Protein AF-A7S9D4-F1 (afdb_monomer_lite)

Sequence (110 aa):
MSRVYHECDDNVVQDQLECDMSRVYHECDDHVVHDQLKCDMSRVYHECDDHVVEDQLKCDTSRVYHECDDHVVHDQLKCNMSRVYHEWDDHVVHDQLKFCVTCRKCVGHW

Radius of gyration: 12.88 Å; chains: 1; bounding box: 31×28×35 Å

Structure (mmCIF, N/CA/C/O backbone):
data_AF-A7S9D4-F1
#
_entry.id   AF-A7S9D4-F1
#
loop_
_atom_site.group_PDB
_atom_site.id
_atom_site.type_symbol
_atom_site.label_atom_id
_atom_site.label_alt_id
_atom_site.label_comp_id
_atom_site.label_asym_id
_atom_site.label_entity_id
_atom_site.label_seq_id
_atom_site.pdbx_PDB_ins_code
_atom_site.Cartn_x
_atom_site.Cartn_y
_atom_site.Cartn_z
_atom_site.occupancy
_atom_site.B_iso_or_equiv
_atom_site.auth_seq_id
_atom_site.auth_comp_id
_atom_site.auth_asym_id
_atom_site.auth_atom_id
_atom_site.pdbx_PDB_model_num
ATOM 1 N N . MET A 1 1 ? -7.535 -12.375 5.859 1.00 77.56 1 MET A N 1
ATOM 2 C CA . MET A 1 1 ? -6.331 -11.839 5.191 1.00 77.56 1 MET A CA 1
ATOM 3 C C . MET A 1 1 ? -6.490 -12.072 3.705 1.00 77.56 1 MET A C 1
ATOM 5 O O . MET A 1 1 ? -6.446 -13.226 3.294 1.00 77.56 1 MET A O 1
ATOM 9 N N . SER A 1 2 ? -6.676 -11.005 2.940 1.00 85.44 2 SER A N 1
ATOM 10 C CA . SER A 1 2 ? -6.791 -11.048 1.481 1.00 85.44 2 SER A CA 1
ATOM 11 C C . SER A 1 2 ? -5.483 -10.592 0.838 1.00 85.44 2 SER A C 1
ATOM 13 O O . SER A 1 2 ? -4.767 -9.764 1.410 1.00 85.44 2 SER A O 1
ATOM 15 N N . ARG A 1 3 ? -5.142 -11.176 -0.312 1.00 87.06 3 ARG A N 1
ATOM 16 C CA . ARG A 1 3 ? -3.966 -10.811 -1.105 1.00 87.06 3 ARG A CA 1
ATOM 17 C C . ARG A 1 3 ? -4.373 -10.671 -2.561 1.00 87.06 3 ARG A C 1
ATOM 19 O O . ARG A 1 3 ? -5.052 -11.566 -3.058 1.00 87.06 3 ARG A O 1
ATOM 26 N N . VAL A 1 4 ? -3.937 -9.592 -3.188 1.00 85.00 4 VAL A N 1
ATOM 27 C CA . VAL A 1 4 ? -4.145 -9.313 -4.607 1.00 85.00 4 VAL A CA 1
ATOM 28 C C . VAL A 1 4 ? -2.789 -9.000 -5.234 1.00 85.00 4 VAL A C 1
ATOM 30 O O . VAL A 1 4 ? -1.938 -8.404 -4.571 1.00 85.00 4 VAL A O 1
ATOM 33 N N . TYR A 1 5 ? -2.585 -9.492 -6.453 1.00 86.50 5 TYR A N 1
ATOM 34 C CA . TYR A 1 5 ? -1.408 -9.237 -7.275 1.00 86.50 5 TYR A CA 1
ATOM 35 C C . TYR A 1 5 ? -1.881 -8.997 -8.706 1.00 86.50 5 TYR A C 1
ATOM 37 O O . TYR A 1 5 ? -2.604 -9.841 -9.248 1.00 86.50 5 TYR A O 1
ATOM 45 N N . HIS A 1 6 ? -1.472 -7.875 -9.281 1.00 81.31 6 HIS A N 1
ATOM 46 C CA . HIS A 1 6 ? -1.699 -7.526 -10.675 1.00 81.31 6 HIS A CA 1
ATOM 47 C C . HIS A 1 6 ? -0.357 -7.256 -11.353 1.00 81.31 6 HIS A C 1
ATOM 49 O O . HIS A 1 6 ? 0.464 -6.520 -10.817 1.00 81.31 6 HIS A O 1
ATOM 55 N N . GLU A 1 7 ? -0.179 -7.866 -12.523 1.00 82.19 7 GLU A N 1
ATOM 56 C CA . GLU A 1 7 ? 0.920 -7.611 -13.458 1.00 82.19 7 GLU A CA 1
ATOM 57 C C . GLU A 1 7 ? 0.282 -7.185 -14.782 1.00 82.19 7 GLU A C 1
ATOM 59 O O . GLU A 1 7 ? -0.613 -7.894 -15.276 1.00 82.19 7 GLU A O 1
ATOM 64 N N . CYS A 1 8 ? 0.637 -6.009 -15.306 1.00 70.50 8 CYS A N 1
ATOM 65 C CA . CYS A 1 8 ? -0.047 -5.458 -16.473 1.00 70.50 8 CYS A CA 1
ATOM 66 C C . CYS A 1 8 ? 0.791 -4.516 -17.357 1.00 70.50 8 CYS A C 1
ATOM 68 O O . CYS A 1 8 ? 1.371 -3.568 -16.865 1.00 70.50 8 CYS A O 1
ATOM 70 N N . ASP A 1 9 ? 0.781 -4.734 -18.680 1.00 65.62 9 ASP A N 1
ATOM 71 C CA . ASP A 1 9 ? 1.477 -3.859 -19.649 1.00 65.62 9 ASP A CA 1
ATOM 72 C C . ASP A 1 9 ? 0.719 -2.533 -19.910 1.00 65.62 9 ASP A C 1
ATOM 74 O O . ASP A 1 9 ? 1.262 -1.461 -19.708 1.00 65.62 9 ASP A O 1
ATOM 78 N N . ASP A 1 10 ? -0.555 -2.604 -20.332 1.00 59.56 10 ASP A N 1
ATOM 79 C CA . ASP A 1 10 ? -1.378 -1.453 -20.772 1.00 59.56 10 ASP A CA 1
ATOM 80 C C . ASP A 1 10 ? -2.879 -1.736 -20.511 1.00 59.56 10 ASP A C 1
ATOM 82 O O . ASP A 1 10 ? -3.528 -2.363 -21.356 1.00 59.56 10 ASP A O 1
ATOM 86 N N . ASN A 1 11 ? -3.490 -1.377 -19.367 1.00 65.75 11 ASN A N 1
ATOM 87 C CA . ASN A 1 11 ? -4.931 -1.675 -19.126 1.00 65.75 11 ASN A CA 1
ATOM 88 C C . ASN A 1 11 ? -5.765 -0.611 -18.381 1.00 65.75 11 ASN A C 1
ATOM 90 O O . ASN A 1 11 ? -5.696 0.541 -18.778 1.00 65.75 11 ASN A O 1
ATOM 94 N N . VAL A 1 12 ? -6.612 -0.956 -17.392 1.00 72.75 12 VAL A N 1
ATOM 95 C CA . VAL A 1 12 ? -7.129 -0.160 -16.237 1.00 72.75 12 VAL A CA 1
ATOM 96 C C . VAL A 1 12 ? -7.278 -1.164 -15.100 1.00 72.75 12 VAL A C 1
ATOM 98 O O . VAL A 1 12 ? -8.048 -2.117 -15.249 1.0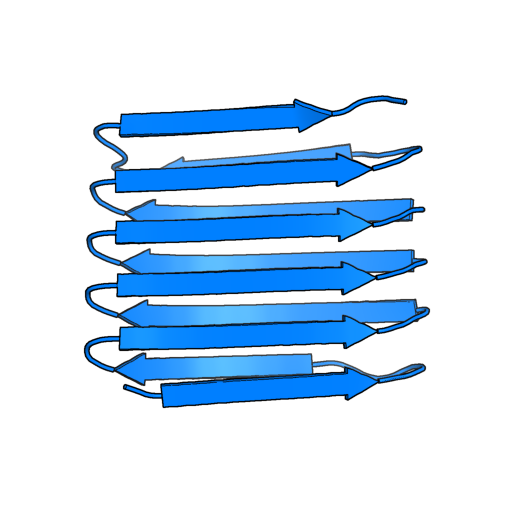0 72.75 12 VAL A O 1
ATOM 101 N N . VAL A 1 13 ? -6.565 -0.979 -13.985 1.00 76.38 13 VAL A N 1
ATOM 102 C CA . VAL A 1 13 ? -6.666 -1.859 -12.810 1.00 76.38 13 VAL A CA 1
ATOM 103 C C . VAL A 1 13 ? -7.525 -1.193 -11.744 1.00 76.38 13 VAL A C 1
ATOM 105 O O . VAL A 1 13 ? -7.317 -0.040 -11.368 1.00 76.38 13 VAL A O 1
ATOM 108 N N . GLN A 1 14 ? -8.539 -1.919 -11.275 1.00 80.62 14 GLN A N 1
ATOM 109 C CA . GLN A 1 14 ? -9.428 -1.455 -10.215 1.00 80.62 14 GLN A CA 1
ATOM 110 C C . GLN A 1 14 ? -9.631 -2.545 -9.177 1.00 80.62 14 GLN A C 1
ATOM 112 O O . GLN A 1 14 ? -10.249 -3.572 -9.473 1.00 80.62 14 GLN A O 1
ATOM 117 N N . ASP A 1 15 ? -9.208 -2.266 -7.947 1.00 79.00 15 ASP A N 1
ATOM 118 C CA . ASP A 1 15 ? -9.421 -3.152 -6.812 1.00 79.00 15 ASP A CA 1
ATOM 119 C C . ASP A 1 15 ? -10.396 -2.565 -5.794 1.00 79.00 15 ASP A C 1
ATOM 121 O O . ASP A 1 15 ? -10.340 -1.396 -5.408 1.00 79.00 15 ASP A O 1
ATOM 125 N N . GLN A 1 16 ? -11.296 -3.421 -5.306 1.00 84.56 16 GLN A N 1
ATOM 126 C CA . GLN A 1 16 ? -12.183 -3.110 -4.187 1.00 84.56 16 GLN A CA 1
ATOM 127 C C . GLN A 1 16 ? -12.141 -4.235 -3.161 1.00 84.56 16 GLN A C 1
ATOM 129 O O . GLN A 1 16 ? -12.612 -5.347 -3.411 1.00 84.56 16 GLN A O 1
ATOM 134 N N . LEU A 1 17 ? -11.603 -3.941 -1.977 1.00 80.38 17 LEU A N 1
ATOM 135 C CA . LEU A 1 17 ? -11.425 -4.930 -0.913 1.00 80.38 17 LEU A CA 1
ATOM 136 C C . LEU A 1 17 ? -12.013 -4.447 0.417 1.00 80.38 17 LEU A C 1
ATOM 138 O O . LEU A 1 17 ? -11.617 -3.412 0.959 1.00 80.38 17 LEU A O 1
ATOM 142 N N . GLU A 1 18 ? -12.887 -5.274 0.999 1.00 84.69 18 GLU A N 1
ATOM 143 C CA . GLU A 1 18 ? -13.339 -5.157 2.389 1.00 84.69 18 GLU A CA 1
ATOM 144 C C . GLU A 1 18 ? -12.909 -6.403 3.182 1.00 84.69 18 GLU A C 1
ATOM 146 O O . GLU A 1 18 ? -13.406 -7.506 2.942 1.00 84.69 18 GLU A O 1
ATOM 151 N N . CYS A 1 19 ? -11.958 -6.263 4.112 1.00 75.75 19 CYS A N 1
ATOM 152 C CA . CYS A 1 19 ? -11.487 -7.375 4.951 1.00 75.75 19 CYS A CA 1
ATOM 153 C C . CYS A 1 19 ? -10.706 -6.885 6.178 1.00 75.75 19 CYS A C 1
ATOM 155 O O . CYS A 1 19 ? -10.230 -5.765 6.185 1.00 75.75 19 CYS A O 1
ATOM 157 N N . ASP A 1 20 ? -10.478 -7.721 7.195 1.00 82.06 20 ASP A N 1
ATOM 158 C CA . ASP A 1 20 ? -9.698 -7.289 8.375 1.00 82.06 20 ASP A CA 1
ATOM 159 C C . ASP A 1 20 ? -8.244 -6.919 8.016 1.00 82.06 20 ASP A C 1
ATOM 161 O O . ASP A 1 20 ? -7.640 -6.018 8.595 1.00 82.06 20 ASP A O 1
ATOM 165 N N . MET A 1 21 ? -7.660 -7.617 7.035 1.00 83.56 21 MET A N 1
ATOM 166 C CA . MET A 1 21 ? -6.295 -7.368 6.575 1.00 83.56 21 MET A CA 1
ATOM 167 C C . MET A 1 21 ? -6.143 -7.592 5.074 1.00 83.56 21 MET A C 1
ATOM 1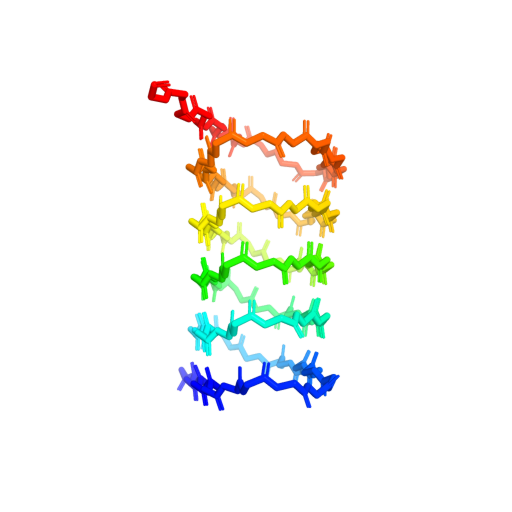69 O O . MET A 1 21 ? -6.406 -8.709 4.607 1.00 83.56 21 MET A O 1
ATOM 173 N N . SER A 1 22 ? -5.605 -6.602 4.362 1.00 85.44 22 SER A N 1
ATOM 174 C CA . SER A 1 22 ? -5.294 -6.674 2.929 1.00 85.44 22 SER A CA 1
ATOM 175 C C . SER A 1 22 ? -3.804 -6.482 2.630 1.00 85.44 22 SER A C 1
ATOM 177 O O . SER A 1 22 ? -3.065 -5.815 3.365 1.00 85.44 22 SER A O 1
ATOM 179 N N . ARG A 1 23 ? -3.355 -7.117 1.544 1.00 86.19 23 ARG A N 1
ATOM 180 C CA . ARG A 1 23 ? -2.102 -6.818 0.843 1.00 86.19 23 ARG A CA 1
ATOM 181 C C . ARG A 1 23 ? -2.397 -6.734 -0.644 1.00 86.19 23 ARG A C 1
ATOM 183 O O . ARG A 1 23 ? -2.918 -7.707 -1.184 1.00 86.19 23 ARG A O 1
ATOM 190 N N . VAL A 1 24 ? -2.055 -5.615 -1.252 1.00 84.44 24 VAL A N 1
ATOM 191 C CA . VAL A 1 24 ? -2.213 -5.376 -2.685 1.00 84.44 24 VAL A CA 1
ATOM 192 C C . VAL A 1 24 ? -0.842 -5.041 -3.254 1.00 84.44 24 VAL A C 1
ATOM 194 O O . VAL A 1 24 ? -0.045 -4.385 -2.577 1.00 84.44 24 VAL A O 1
ATOM 197 N N . TYR A 1 25 ? -0.559 -5.593 -4.427 1.00 86.38 25 TYR A N 1
ATOM 198 C CA . TYR A 1 25 ? 0.670 -5.375 -5.168 1.00 86.38 25 TYR A CA 1
ATOM 199 C C . TYR A 1 25 ? 0.321 -5.196 -6.642 1.00 86.38 25 TYR A C 1
ATOM 201 O O . TYR A 1 25 ? -0.355 -6.063 -7.205 1.00 86.38 25 TYR A O 1
ATOM 209 N N . HIS A 1 26 ? 0.799 -4.107 -7.225 1.00 82.75 26 HIS A N 1
ATOM 210 C CA . HIS A 1 26 ? 0.660 -3.795 -8.642 1.00 82.75 26 HIS A CA 1
ATOM 211 C C . HIS A 1 26 ? 2.047 -3.587 -9.245 1.00 82.75 26 HIS A C 1
ATOM 213 O O . HIS A 1 26 ? 2.849 -2.846 -8.677 1.00 82.75 26 HIS A O 1
ATOM 219 N N . GLU A 1 27 ? 2.308 -4.259 -10.361 1.00 83.56 27 GLU A N 1
ATOM 220 C CA . GLU A 1 27 ? 3.510 -4.114 -11.189 1.00 83.56 27 GLU A CA 1
ATOM 221 C C . GLU A 1 27 ? 3.063 -3.879 -12.628 1.00 83.56 27 GLU A C 1
ATOM 223 O O . GLU A 1 27 ? 2.517 -4.790 -13.257 1.00 83.56 27 GLU A O 1
ATOM 228 N N . CYS A 1 28 ? 3.174 -2.639 -13.106 1.00 74.75 28 CYS A N 1
ATOM 229 C CA . CYS A 1 28 ? 2.626 -2.270 -14.409 1.00 74.75 28 CYS A CA 1
ATOM 230 C C . CYS A 1 28 ? 3.468 -1.219 -15.139 1.00 74.75 28 CYS A C 1
ATOM 232 O O . CYS A 1 28 ? 3.889 -0.249 -14.520 1.00 74.75 28 CYS A O 1
ATOM 234 N N . ASP A 1 29 ? 3.644 -1.381 -16.451 1.00 68.94 29 ASP A N 1
ATOM 235 C CA . ASP A 1 29 ? 4.525 -0.519 -17.252 1.00 68.94 29 ASP A CA 1
ATOM 236 C C . ASP A 1 29 ? 3.890 0.855 -17.547 1.00 68.94 29 ASP A C 1
ATOM 238 O O . ASP A 1 29 ? 4.492 1.866 -17.209 1.00 68.94 29 ASP A O 1
ATOM 242 N N . ASP A 1 30 ? 2.677 0.932 -18.120 1.00 64.75 30 ASP A N 1
ATOM 243 C CA . ASP A 1 30 ? 2.142 2.210 -18.640 1.00 64.75 30 ASP A CA 1
ATOM 244 C C . ASP A 1 30 ? 0.634 2.376 -18.362 1.00 64.75 30 ASP A C 1
ATOM 246 O O . ASP A 1 30 ? -0.233 1.905 -19.119 1.00 64.75 30 ASP A O 1
ATOM 250 N N . HIS A 1 31 ? 0.262 2.879 -17.169 1.00 70.62 31 HIS A N 1
ATOM 251 C CA . HIS A 1 31 ? -1.052 2.490 -16.659 1.00 70.62 31 HIS A CA 1
ATOM 252 C C . HIS A 1 31 ? -1.857 3.448 -15.702 1.00 70.62 31 HIS A C 1
ATOM 254 O O . HIS A 1 31 ? -1.495 4.599 -15.450 1.00 70.62 31 HIS A O 1
ATOM 260 N N . VAL A 1 32 ? -3.076 3.053 -15.268 1.00 71.12 32 VAL A N 1
ATOM 261 C CA . VAL A 1 32 ? -3.968 3.766 -14.313 1.00 71.12 32 VAL A CA 1
ATOM 262 C C . VAL A 1 32 ? -4.564 2.777 -13.307 1.00 71.12 32 VAL A C 1
ATOM 264 O O . VAL A 1 32 ? -5.339 1.893 -13.679 1.00 71.12 32 VAL A O 1
ATOM 267 N N . VAL A 1 33 ? -4.267 2.970 -12.022 1.00 75.38 33 VAL A N 1
ATOM 268 C CA . VAL A 1 33 ? -4.610 2.042 -10.935 1.00 75.38 33 VAL A CA 1
ATOM 269 C C . VAL A 1 33 ? -5.479 2.797 -9.952 1.00 75.38 33 VAL A C 1
ATOM 271 O O . VAL A 1 33 ? -5.160 3.916 -9.544 1.00 75.38 33 VAL A O 1
ATOM 274 N N . HIS A 1 34 ? -6.600 2.182 -9.595 1.00 81.06 34 HIS A N 1
ATOM 275 C CA . HIS A 1 34 ? -7.542 2.748 -8.649 1.00 81.06 34 HIS A CA 1
ATOM 276 C C . HIS A 1 34 ? -7.884 1.728 -7.565 1.00 81.06 34 HIS A C 1
ATOM 278 O O . HIS A 1 34 ? -8.691 0.817 -7.786 1.00 81.06 34 HIS A O 1
ATOM 284 N N . ASP A 1 35 ? -7.335 1.929 -6.370 1.00 79.06 35 ASP A N 1
ATOM 285 C CA . ASP A 1 35 ? -7.551 1.035 -5.237 1.00 79.06 35 ASP A CA 1
ATOM 286 C C . ASP A 1 35 ? -8.535 1.639 -4.236 1.00 79.06 35 ASP A C 1
ATOM 288 O O . ASP A 1 35 ? -8.360 2.745 -3.724 1.00 79.06 35 ASP A O 1
ATOM 292 N N . GLN A 1 36 ? -9.566 0.877 -3.870 1.00 84.56 36 GLN A N 1
ATOM 293 C CA . GLN A 1 36 ? -10.465 1.218 -2.767 1.00 84.56 36 GLN A CA 1
ATOM 294 C C . GLN A 1 36 ? -10.414 0.130 -1.699 1.00 84.56 36 GLN A C 1
ATOM 296 O O . GLN A 1 36 ? -11.046 -0.925 -1.811 1.00 84.56 36 GLN A O 1
ATOM 301 N N . LEU A 1 37 ? -9.682 0.397 -0.615 1.00 80.38 37 LEU A N 1
ATOM 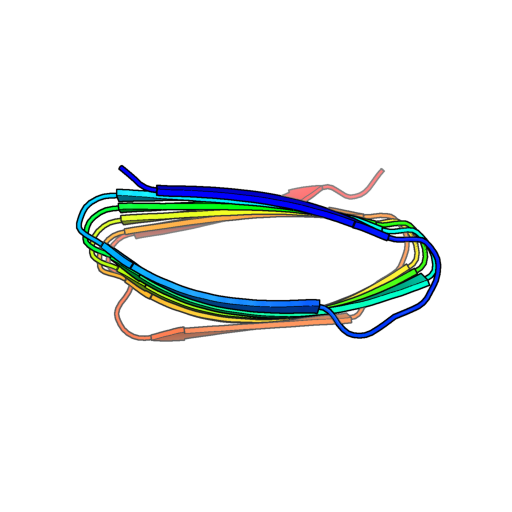302 C CA . LEU A 1 37 ? -9.509 -0.564 0.476 1.00 80.38 37 LEU A CA 1
ATOM 303 C C . LEU A 1 37 ? -10.159 -0.073 1.762 1.00 80.38 37 LEU A C 1
ATOM 305 O O . LEU A 1 37 ? -9.906 1.035 2.246 1.00 80.38 37 LEU A O 1
ATOM 309 N N . LYS A 1 38 ? -10.936 -0.957 2.384 1.00 84.69 38 LYS A N 1
ATOM 310 C CA . LYS A 1 38 ? -11.550 -0.730 3.692 1.00 84.69 38 LYS A CA 1
ATOM 311 C C . LYS A 1 38 ? -11.253 -1.904 4.614 1.00 84.69 38 LYS A C 1
ATOM 313 O O . LYS A 1 38 ? -11.903 -2.945 4.539 1.00 84.69 38 LYS A O 1
ATOM 318 N N . CYS A 1 39 ? -10.237 -1.738 5.454 1.00 78.75 39 CYS A N 1
ATOM 319 C CA . CYS A 1 39 ? -9.680 -2.816 6.270 1.00 78.75 39 CYS A CA 1
ATOM 320 C C . CYS A 1 39 ? -9.241 -2.325 7.652 1.00 78.75 39 CYS A C 1
ATOM 322 O O . CYS A 1 39 ? -9.038 -1.135 7.823 1.00 78.75 39 CYS A O 1
ATOM 324 N N . ASP A 1 40 ? -9.000 -3.197 8.631 1.00 84.00 40 ASP A N 1
ATOM 325 C CA . ASP A 1 40 ? -8.335 -2.748 9.870 1.00 84.00 40 ASP A CA 1
ATOM 326 C C . ASP A 1 40 ? -6.856 -2.447 9.581 1.00 84.00 40 ASP A C 1
ATOM 328 O O . ASP A 1 40 ? -6.304 -1.429 10.007 1.00 84.00 40 ASP A O 1
ATOM 332 N N . MET A 1 41 ? -6.216 -3.304 8.779 1.00 83.06 41 MET A N 1
ATOM 333 C CA . MET A 1 41 ? -4.853 -3.093 8.293 1.00 83.06 41 MET A CA 1
ATOM 334 C C . MET A 1 41 ? -4.741 -3.281 6.780 1.00 83.06 41 MET A C 1
ATOM 336 O O . MET A 1 41 ? -5.124 -4.324 6.254 1.00 83.06 41 MET A O 1
ATOM 340 N N . SER A 1 42 ? -4.110 -2.329 6.096 1.00 84.00 42 SER A N 1
ATOM 341 C CA . SER A 1 42 ? -3.761 -2.455 4.677 1.00 84.00 42 SER A CA 1
ATOM 342 C C . SER A 1 42 ? -2.266 -2.276 4.430 1.00 84.00 42 SER A C 1
ATOM 344 O O . SER A 1 42 ? -1.561 -1.548 5.143 1.00 84.00 42 SER A O 1
ATOM 346 N N . ARG A 1 43 ? -1.772 -2.979 3.410 1.00 85.12 43 ARG A N 1
ATOM 347 C CA . ARG A 1 43 ? -0.481 -2.699 2.782 1.00 85.12 43 ARG A CA 1
ATOM 348 C C . ARG A 1 43 ? -0.662 -2.676 1.276 1.00 85.12 43 ARG A C 1
ATOM 350 O O . ARG A 1 43 ? -1.188 -3.648 0.740 1.00 85.12 43 ARG A O 1
ATOM 357 N N . VAL A 1 44 ? -0.208 -1.605 0.656 1.00 83.06 44 VAL A N 1
ATOM 358 C CA . VAL A 1 44 ? -0.267 -1.402 -0.787 1.00 83.06 44 VAL A CA 1
ATOM 359 C C . VAL A 1 44 ? 1.143 -1.115 -1.277 1.00 83.06 44 VAL A C 1
ATOM 361 O O . VAL A 1 44 ? 1.906 -0.432 -0.584 1.00 83.06 44 VAL A O 1
ATOM 364 N N . TYR A 1 45 ? 1.492 -1.723 -2.400 1.00 84.88 45 TYR A N 1
ATOM 365 C CA . TYR A 1 45 ? 2.755 -1.532 -3.086 1.00 84.88 45 TYR A CA 1
ATOM 366 C C . TYR A 1 45 ? 2.467 -1.390 -4.576 1.00 84.88 45 TYR A C 1
ATOM 368 O O . TYR A 1 45 ? 1.786 -2.248 -5.137 1.00 84.88 45 TYR A O 1
ATOM 376 N N . HIS A 1 46 ? 2.984 -0.325 -5.171 1.00 80.12 46 HIS A N 1
ATOM 377 C CA . HIS A 1 46 ? 2.919 -0.066 -6.602 1.00 80.12 46 HIS A CA 1
ATOM 378 C C . HIS A 1 46 ? 4.345 0.102 -7.123 1.00 80.12 46 HIS A C 1
ATOM 380 O O . HIS A 1 46 ? 5.096 0.902 -6.561 1.00 80.12 46 HIS A O 1
ATOM 386 N N . GLU A 1 47 ? 4.691 -0.654 -8.157 1.00 81.38 47 GLU A N 1
ATOM 387 C CA . GLU A 1 47 ? 5.931 -0.530 -8.930 1.00 81.38 47 GLU A CA 1
ATOM 388 C C . GLU A 1 47 ? 5.548 -0.319 -10.392 1.00 81.38 47 GLU A C 1
ATOM 390 O O . GLU A 1 47 ? 4.863 -1.164 -10.973 1.00 81.38 47 GLU A O 1
ATOM 395 N N . CYS A 1 48 ? 5.852 0.856 -10.946 1.00 72.88 48 CYS A N 1
ATOM 396 C CA . CYS A 1 48 ? 5.366 1.229 -12.278 1.00 72.88 48 CYS A CA 1
ATOM 397 C C . CYS A 1 48 ? 6.319 2.162 -13.027 1.00 72.88 48 CYS A C 1
ATOM 399 O O . CYS A 1 48 ? 6.833 3.086 -12.412 1.00 72.88 48 CYS A O 1
ATOM 401 N N . ASP A 1 49 ? 6.465 2.014 -14.344 1.00 69.62 49 ASP A N 1
ATOM 402 C CA . ASP A 1 49 ? 7.315 2.913 -15.142 1.00 69.62 49 ASP A CA 1
ATOM 403 C C . ASP A 1 49 ? 6.615 4.266 -15.417 1.00 69.62 49 ASP A C 1
ATOM 405 O O . ASP A 1 49 ? 7.150 5.309 -15.049 1.00 69.62 49 ASP A O 1
ATOM 409 N N . ASP A 1 50 ? 5.391 4.274 -15.963 1.00 64.06 50 ASP A N 1
ATOM 410 C CA . ASP A 1 50 ? 4.643 5.488 -16.348 1.00 64.06 50 ASP A CA 1
ATOM 411 C C . ASP A 1 50 ? 3.170 5.410 -15.883 1.00 64.06 50 ASP A C 1
ATOM 413 O O . ASP A 1 50 ? 2.432 4.501 -16.277 1.00 64.06 50 ASP A O 1
ATOM 417 N N . HIS A 1 51 ? 2.689 6.290 -14.978 1.00 68.69 51 HIS A N 1
ATOM 418 C CA . HIS A 1 51 ? 1.377 6.010 -14.359 1.00 68.69 51 HIS A CA 1
ATOM 419 C C . HIS A 1 51 ? 0.583 7.134 -13.651 1.00 68.69 51 HIS A C 1
ATOM 421 O O . HIS A 1 51 ? 1.098 8.125 -13.137 1.00 68.69 51 HIS A O 1
ATOM 427 N N . VAL A 1 52 ? -0.738 6.929 -13.524 1.00 69.94 52 VAL A N 1
ATOM 428 C CA . VAL A 1 52 ? -1.604 7.629 -12.544 1.00 69.94 52 VAL A CA 1
ATOM 429 C C . VAL A 1 52 ? -2.111 6.629 -11.509 1.00 69.94 52 VAL A C 1
ATOM 431 O O . VAL A 1 52 ? -2.742 5.635 -11.863 1.00 69.94 52 VAL A O 1
ATOM 434 N N . VAL A 1 53 ? -1.864 6.872 -10.225 1.00 73.38 53 VAL A N 1
ATOM 435 C CA . VAL A 1 53 ? -2.356 6.014 -9.130 1.00 73.38 53 VAL A CA 1
ATOM 436 C C . VAL A 1 53 ? -3.282 6.823 -8.243 1.00 73.38 53 VAL A C 1
ATOM 438 O O . VAL A 1 53 ? -2.934 7.912 -7.783 1.00 73.38 53 VAL A O 1
ATOM 441 N N . GLU A 1 54 ? -4.469 6.278 -8.008 1.00 79.19 54 GLU A N 1
ATOM 442 C CA . GLU A 1 54 ? -5.476 6.848 -7.126 1.00 79.19 54 GLU A CA 1
ATOM 443 C C . GLU A 1 54 ? -5.846 5.852 -6.023 1.00 79.19 54 GLU A C 1
ATOM 445 O O . GLU A 1 54 ? -6.684 4.967 -6.217 1.00 79.19 54 GLU A O 1
ATOM 450 N N . ASP A 1 55 ? -5.288 6.045 -4.829 1.00 77.19 55 ASP A N 1
ATOM 451 C CA . ASP A 1 55 ? -5.567 5.173 -3.690 1.00 77.19 55 ASP A CA 1
ATOM 452 C C . ASP A 1 55 ? -6.572 5.815 -2.727 1.00 77.19 55 ASP A C 1
ATOM 454 O O . ASP A 1 55 ? -6.362 6.892 -2.165 1.00 77.19 55 ASP A O 1
ATOM 458 N N . GLN A 1 56 ? -7.667 5.113 -2.444 1.00 82.44 56 GLN A N 1
ATOM 459 C CA . GLN A 1 56 ? -8.627 5.462 -1.397 1.00 82.44 56 GLN A CA 1
ATOM 460 C C . GLN A 1 56 ? -8.592 4.418 -0.283 1.00 82.44 56 GLN A C 1
ATOM 462 O O . GLN A 1 56 ? -9.261 3.381 -0.330 1.00 82.44 56 GLN A O 1
ATOM 467 N N . LEU A 1 57 ? -7.846 4.715 0.784 1.00 77.44 57 LEU A N 1
ATOM 468 C CA . L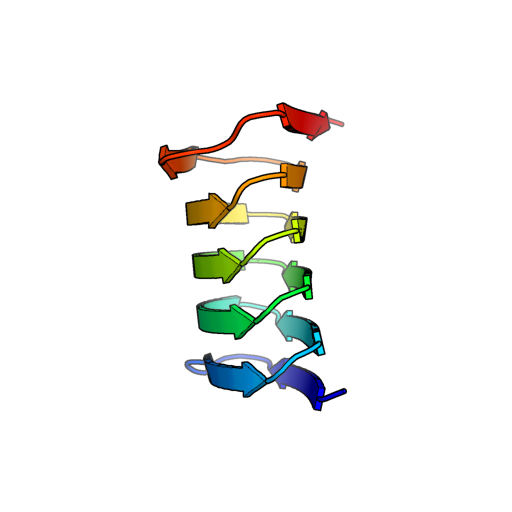EU A 1 57 ? -7.676 3.790 1.906 1.00 77.44 57 LEU A CA 1
ATOM 469 C C . LEU A 1 57 ? -8.420 4.274 3.143 1.00 77.44 57 LEU A C 1
ATOM 471 O O . LEU A 1 57 ? -8.122 5.328 3.709 1.00 77.44 57 LEU A O 1
ATOM 475 N N . LYS A 1 58 ? -9.344 3.449 3.634 1.00 82.69 58 LYS A N 1
ATOM 476 C CA . LYS A 1 58 ? -10.044 3.656 4.903 1.00 82.69 58 LYS A CA 1
ATOM 477 C C . LYS A 1 58 ? -9.705 2.536 5.880 1.00 82.69 58 LYS A C 1
ATOM 479 O O . LYS A 1 58 ? -10.397 1.519 5.902 1.00 82.69 58 LYS A O 1
ATOM 484 N N . CYS A 1 59 ? -8.660 2.729 6.683 1.00 75.06 59 CYS A N 1
ATOM 485 C CA . CYS A 1 59 ? -8.155 1.692 7.585 1.00 75.06 59 CYS A CA 1
ATOM 486 C C . CYS A 1 59 ? -7.765 2.197 8.976 1.00 75.06 59 CYS A C 1
ATOM 488 O O . CYS A 1 59 ? -7.562 3.385 9.155 1.00 75.06 59 CYS A O 1
ATOM 490 N N . ASP A 1 60 ? -7.597 1.335 9.980 1.00 81.56 60 ASP A N 1
ATOM 491 C CA . ASP A 1 60 ? -6.969 1.777 11.238 1.00 81.56 60 ASP A CA 1
ATOM 492 C C . ASP A 1 60 ? -5.469 2.009 11.041 1.00 81.56 60 ASP A C 1
ATOM 494 O O . ASP A 1 60 ? -4.913 3.005 11.509 1.00 81.56 60 ASP A O 1
ATOM 498 N N . THR A 1 61 ? -4.812 1.112 10.305 1.00 80.88 61 THR A N 1
ATOM 499 C CA . THR A 1 61 ? -3.400 1.235 9.933 1.00 80.88 61 THR A CA 1
ATOM 500 C C . THR A 1 61 ? -3.205 0.985 8.445 1.00 80.88 61 THR A C 1
ATOM 502 O O . THR A 1 61 ? -3.565 -0.078 7.949 1.00 80.88 61 THR A O 1
ATOM 505 N N . SER A 1 62 ? -2.549 1.910 7.748 1.00 80.69 62 SER A N 1
ATOM 506 C CA . SER A 1 62 ? -2.150 1.725 6.349 1.00 80.69 62 SER A CA 1
ATOM 507 C C . SER A 1 62 ? -0.647 1.888 6.153 1.00 80.69 62 SER A C 1
ATOM 509 O O . SER A 1 62 ? 0.029 2.669 6.837 1.00 80.69 62 SER A O 1
ATOM 511 N N . ARG A 1 63 ? -0.102 1.111 5.217 1.00 82.12 63 ARG A N 1
ATOM 512 C CA . ARG A 1 63 ? 1.233 1.334 4.658 1.00 82.12 63 ARG A CA 1
ATOM 513 C C . ARG A 1 63 ? 1.135 1.333 3.148 1.00 82.12 63 ARG A C 1
ATOM 515 O O . ARG A 1 63 ? 0.619 0.368 2.598 1.00 82.12 63 ARG A O 1
ATOM 522 N N . VAL A 1 64 ? 1.648 2.380 2.535 1.00 79.31 64 VAL A N 1
ATOM 523 C CA . VAL A 1 64 ? 1.633 2.559 1.090 1.00 79.31 64 VAL A CA 1
ATOM 524 C C . VAL A 1 64 ? 3.060 2.822 0.640 1.00 79.31 64 VAL A C 1
ATOM 526 O O . VAL A 1 64 ? 3.806 3.526 1.333 1.00 79.31 64 VAL A O 1
ATOM 529 N N . TYR A 1 65 ? 3.450 2.183 -0.449 1.00 80.50 65 TYR A N 1
ATOM 530 C CA . TYR A 1 65 ? 4.745 2.339 -1.084 1.00 80.50 65 TYR A CA 1
ATOM 531 C C . TYR A 1 65 ? 4.516 2.474 -2.585 1.00 80.50 65 TYR A C 1
ATOM 533 O O . TYR A 1 65 ? 3.832 1.629 -3.158 1.00 80.50 65 TYR A O 1
ATOM 541 N N . HIS A 1 66 ? 5.076 3.521 -3.176 1.00 76.38 66 HIS A N 1
ATOM 542 C CA . HIS A 1 66 ? 5.126 3.702 -4.620 1.00 76.38 66 HIS A CA 1
ATOM 543 C C . HIS A 1 66 ? 6.583 3.859 -5.032 1.00 76.38 66 HIS A C 1
ATOM 545 O O . HIS A 1 66 ? 7.287 4.681 -4.432 1.00 76.38 66 HIS A O 1
ATOM 551 N N . GLU A 1 67 ? 6.985 3.072 -6.019 1.00 77.56 67 GLU A N 1
ATOM 552 C CA . GLU A 1 67 ? 8.253 3.164 -6.738 1.00 77.56 67 GLU A CA 1
ATOM 553 C C . GLU A 1 67 ? 7.916 3.331 -8.214 1.00 77.56 67 GLU A C 1
ATOM 555 O O . GLU A 1 67 ? 7.401 2.400 -8.833 1.00 77.56 67 GLU A O 1
ATOM 560 N N . CYS A 1 68 ? 8.059 4.554 -8.732 1.00 68.00 68 CYS A N 1
ATOM 561 C CA . CYS A 1 68 ? 7.680 4.848 -10.113 1.00 68.00 68 CYS A CA 1
ATOM 562 C C . CYS A 1 68 ? 8.618 5.843 -10.804 1.00 68.00 68 CYS A C 1
ATOM 564 O O . CYS A 1 68 ? 9.068 6.772 -10.141 1.00 68.00 68 CYS A O 1
ATOM 566 N N . ASP A 1 69 ? 8.842 5.701 -12.115 1.00 64.94 69 ASP A N 1
ATOM 567 C CA . ASP A 1 69 ? 9.767 6.553 -12.890 1.00 64.94 69 ASP A CA 1
ATOM 568 C C . ASP A 1 69 ? 9.127 7.873 -13.393 1.00 64.94 69 ASP A C 1
ATOM 570 O O . ASP A 1 69 ? 9.745 8.924 -13.226 1.00 64.94 69 ASP A O 1
ATOM 574 N N . ASP A 1 70 ? 7.888 7.866 -13.926 1.00 60.00 70 ASP A N 1
ATOM 575 C CA . ASP A 1 70 ? 7.101 9.062 -14.335 1.00 60.00 70 ASP A CA 1
ATOM 576 C C . ASP A 1 70 ? 5.598 8.938 -13.935 1.00 60.00 70 ASP A C 1
ATOM 578 O O . ASP A 1 70 ? 4.922 7.958 -14.233 1.00 60.00 70 ASP A O 1
ATOM 582 N N . HIS A 1 71 ? 5.028 9.882 -13.152 1.00 67.19 71 HIS A N 1
ATOM 583 C CA . HIS A 1 71 ? 3.761 9.607 -12.421 1.00 67.19 71 HIS A CA 1
ATOM 584 C C . HIS A 1 71 ? 3.036 10.802 -11.737 1.00 67.19 71 HIS A C 1
ATOM 586 O O . HIS A 1 71 ? 3.664 11.739 -11.226 1.00 67.19 71 HIS A O 1
ATOM 592 N N . VAL A 1 72 ? 1.691 10.734 -11.667 1.00 65.31 72 VAL A N 1
ATOM 593 C CA . VAL A 1 72 ? 0.799 11.547 -10.794 1.00 65.31 72 VAL A CA 1
ATOM 594 C C . VAL A 1 72 ? 0.076 10.705 -9.715 1.00 65.31 72 VAL A C 1
ATOM 596 O O . VAL A 1 72 ? -0.908 10.023 -10.019 1.00 65.31 72 VAL A O 1
ATOM 599 N N . VAL A 1 73 ? 0.505 10.766 -8.438 1.00 69.00 73 VAL A N 1
ATOM 600 C CA . VAL A 1 73 ? -0.188 10.077 -7.313 1.00 69.00 73 VAL A CA 1
ATOM 601 C C . VAL A 1 73 ? -1.251 10.977 -6.715 1.00 69.00 73 VAL A C 1
ATOM 603 O O . VAL A 1 73 ? -0.997 12.140 -6.374 1.00 69.00 73 VAL A O 1
ATOM 606 N N . HIS A 1 74 ? -2.426 10.387 -6.500 1.00 74.12 74 HIS A N 1
ATOM 607 C CA . HIS A 1 74 ? -3.475 10.943 -5.670 1.00 74.12 74 HIS A CA 1
ATOM 608 C C . HIS A 1 74 ? -3.902 9.989 -4.547 1.00 74.12 74 HIS A C 1
ATOM 610 O O . HIS A 1 74 ? -4.823 9.187 -4.699 1.00 74.12 74 HIS A O 1
ATOM 616 N N . ASP A 1 75 ? -3.326 10.175 -3.362 1.00 73.38 75 ASP A N 1
ATOM 617 C CA . ASP A 1 75 ? -3.671 9.378 -2.186 1.00 73.38 75 ASP A CA 1
ATOM 618 C C . ASP A 1 75 ? -4.736 10.052 -1.315 1.00 73.38 75 ASP A C 1
ATOM 620 O O . ASP A 1 75 ? -4.525 11.122 -0.733 1.00 73.38 75 ASP A O 1
ATOM 624 N N . GLN A 1 76 ? -5.871 9.385 -1.117 1.00 77.62 76 GLN A N 1
ATOM 625 C 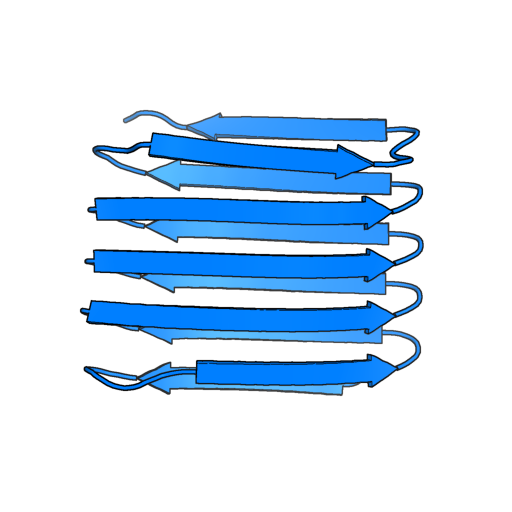CA . GLN A 1 76 ? -6.888 9.740 -0.127 1.00 77.62 76 GLN A CA 1
ATOM 626 C C . GLN A 1 76 ? -6.900 8.740 1.023 1.00 77.62 76 GLN A C 1
ATOM 628 O O . GLN A 1 76 ? -7.578 7.710 1.018 1.00 77.62 76 GLN A O 1
ATOM 633 N N . LEU A 1 77 ? -6.185 9.099 2.084 1.00 72.12 77 LEU A N 1
ATOM 634 C CA . LEU A 1 77 ? -5.979 8.225 3.230 1.00 72.12 77 LEU A CA 1
ATOM 635 C C . LEU A 1 77 ? -6.817 8.686 4.417 1.00 72.12 77 LEU A C 1
ATOM 637 O O . LEU A 1 77 ? -6.583 9.752 4.997 1.00 72.12 77 LEU A O 1
ATOM 641 N N . LYS A 1 78 ? -7.767 7.840 4.822 1.00 79.00 78 LYS A N 1
ATOM 642 C CA . LYS A 1 78 ? -8.535 7.971 6.059 1.00 79.00 78 LYS A CA 1
ATOM 643 C C . LYS A 1 78 ? -8.152 6.888 7.055 1.00 79.00 78 LYS A C 1
ATOM 645 O O . LYS A 1 78 ? -8.843 5.875 7.153 1.00 79.00 78 LYS A O 1
ATOM 650 N N . CYS A 1 79 ? -7.056 7.110 7.784 1.00 71.12 79 CYS A N 1
ATOM 651 C CA . CYS A 1 79 ? -6.529 6.118 8.718 1.00 71.12 79 CYS A CA 1
ATOM 652 C C . CYS A 1 79 ? -6.009 6.692 10.028 1.00 71.12 79 CYS A C 1
ATOM 654 O O . CYS A 1 79 ? -5.420 7.759 9.994 1.00 71.12 79 CYS A O 1
ATOM 656 N N . ASN A 1 80 ? -6.131 5.961 11.147 1.00 75.44 80 ASN A N 1
ATOM 657 C CA . ASN A 1 80 ? -5.579 6.391 12.443 1.00 75.44 80 ASN A CA 1
ATOM 658 C C . ASN A 1 80 ? -4.044 6.488 12.400 1.00 75.44 80 ASN A C 1
ATOM 660 O O . ASN A 1 80 ? -3.465 7.452 12.906 1.00 75.44 80 ASN A O 1
ATOM 664 N N . MET A 1 81 ? -3.389 5.520 11.759 1.00 75.56 81 MET A N 1
ATOM 665 C CA . MET A 1 81 ? -1.956 5.538 11.466 1.00 75.56 81 MET A CA 1
ATOM 666 C C . MET A 1 81 ? -1.724 5.276 9.982 1.00 75.56 81 MET A C 1
ATOM 668 O O . MET A 1 81 ? -2.251 4.308 9.435 1.00 75.56 81 MET A O 1
ATOM 672 N N . SER A 1 82 ? -0.884 6.088 9.346 1.00 74.12 82 SER A N 1
ATOM 673 C CA . SER A 1 82 ? -0.454 5.844 7.971 1.00 74.12 82 SER A CA 1
ATOM 674 C C . SER A 1 82 ? 1.046 6.049 7.809 1.00 74.12 82 SER A C 1
ATOM 676 O O . SER A 1 82 ? 1.674 6.919 8.423 1.00 74.12 82 SER A O 1
ATOM 678 N N . ARG A 1 83 ? 1.650 5.219 6.964 1.00 76.25 83 ARG A N 1
ATOM 679 C CA . ARG A 1 83 ? 3.010 5.434 6.481 1.00 76.25 83 ARG A CA 1
ATOM 680 C C . ARG A 1 83 ? 2.991 5.354 4.972 1.00 76.25 83 ARG A C 1
ATOM 682 O O . ARG A 1 83 ? 2.605 4.319 4.444 1.00 76.25 83 ARG A O 1
ATOM 689 N N . VAL A 1 84 ? 3.419 6.429 4.336 1.00 73.25 84 VAL A N 1
ATOM 690 C CA . VAL A 1 84 ? 3.479 6.518 2.882 1.00 73.25 84 VAL A CA 1
ATOM 691 C C . VAL A 1 84 ? 4.932 6.729 2.505 1.00 73.25 84 VAL A C 1
ATOM 693 O O . VAL A 1 84 ? 5.617 7.573 3.098 1.00 73.25 84 VAL A O 1
ATOM 696 N N . TYR A 1 85 ? 5.416 5.897 1.601 1.00 75.25 85 TYR A N 1
ATOM 697 C CA . TYR A 1 85 ? 6.738 6.011 1.022 1.00 75.25 85 TYR A CA 1
ATOM 698 C C . TYR A 1 85 ? 6.612 6.153 -0.484 1.00 75.25 85 TYR A C 1
ATOM 700 O O . TYR A 1 85 ? 5.740 5.551 -1.103 1.00 75.25 85 TYR A O 1
ATOM 708 N N . HIS A 1 86 ? 7.489 6.984 -1.009 1.00 72.00 86 HIS A N 1
ATOM 709 C CA . HIS A 1 86 ? 7.453 7.499 -2.350 1.00 72.00 86 HIS A CA 1
ATOM 710 C C . HIS A 1 86 ? 8.908 7.563 -2.838 1.00 72.00 86 HIS A C 1
ATOM 712 O O . HIS A 1 86 ? 9.679 8.361 -2.296 1.00 72.00 86 HIS A O 1
ATOM 718 N N . GLU A 1 87 ? 9.271 6.733 -3.813 1.00 71.19 87 GLU A N 1
ATOM 719 C CA . GLU A 1 87 ? 10.559 6.745 -4.528 1.00 71.19 87 GLU A CA 1
ATOM 720 C C . GLU A 1 87 ? 10.337 6.917 -6.030 1.00 71.19 87 GLU A C 1
ATOM 722 O O . GLU A 1 87 ? 9.526 6.197 -6.605 1.00 71.19 87 GLU A O 1
ATOM 727 N N . TRP A 1 88 ? 10.939 7.969 -6.599 1.00 70.25 88 TRP A N 1
ATOM 728 C CA . TRP A 1 88 ? 10.597 8.420 -7.943 1.00 70.25 88 TRP A CA 1
ATOM 729 C C . TRP A 1 88 ? 11.634 9.379 -8.560 1.00 70.25 88 TRP A C 1
ATOM 731 O O . TRP A 1 88 ? 12.340 10.054 -7.797 1.00 70.25 88 TRP A O 1
ATOM 741 N N . ASP A 1 89 ? 11.650 9.507 -9.897 1.00 59.25 89 ASP A N 1
ATOM 742 C CA . ASP A 1 89 ? 12.613 10.324 -10.665 1.00 59.25 89 ASP A CA 1
ATOM 743 C C . ASP A 1 89 ? 12.071 11.718 -11.121 1.00 59.25 89 ASP A C 1
ATOM 745 O O . ASP A 1 89 ? 12.766 12.711 -10.878 1.00 59.25 89 ASP A O 1
ATOM 749 N N . ASP A 1 90 ? 10.841 11.884 -11.660 1.00 57.28 90 ASP A N 1
ATOM 750 C CA . ASP A 1 90 ? 10.263 13.198 -12.093 1.00 57.28 90 ASP A CA 1
ATOM 751 C C . ASP A 1 90 ? 8.712 13.363 -11.896 1.00 57.28 90 ASP A C 1
ATOM 753 O O . ASP A 1 90 ? 7.918 12.775 -12.620 1.00 57.28 90 ASP A O 1
ATOM 757 N N . HIS A 1 91 ? 8.194 14.153 -10.910 1.00 61.62 91 HIS A N 1
ATOM 758 C CA . HIS A 1 91 ? 6.755 14.006 -10.499 1.00 61.62 91 HIS A CA 1
ATOM 759 C C . HIS A 1 91 ? 5.941 15.193 -9.937 1.00 61.62 91 HIS A C 1
ATOM 761 O O . HIS A 1 91 ? 6.457 16.164 -9.373 1.00 61.62 91 HIS A O 1
ATOM 767 N N . VAL A 1 92 ? 4.600 15.016 -9.974 1.00 57.12 92 VAL A N 1
ATOM 768 C CA . VAL A 1 92 ? 3.570 15.784 -9.235 1.00 57.12 92 VAL A CA 1
ATOM 769 C C . VAL A 1 92 ? 2.794 14.871 -8.273 1.00 57.12 92 VAL A C 1
ATOM 771 O O . VAL A 1 92 ? 1.935 14.098 -8.687 1.00 57.12 92 VAL A O 1
ATOM 774 N N . VAL A 1 93 ? 3.013 15.031 -6.965 1.00 61.97 93 VAL A N 1
ATOM 775 C CA . VAL A 1 93 ? 2.300 14.273 -5.916 1.00 61.97 93 VAL A CA 1
ATOM 776 C C . VAL A 1 93 ? 1.200 15.123 -5.278 1.00 61.97 93 VAL A C 1
ATOM 778 O O . VAL A 1 93 ? 1.458 16.241 -4.814 1.00 61.97 93 VAL A O 1
ATOM 781 N N . HIS A 1 94 ? -0.025 14.594 -5.196 1.00 64.75 94 HIS A N 1
ATOM 782 C CA . HIS A 1 94 ? -1.133 15.226 -4.479 1.00 64.75 94 HIS A CA 1
ATOM 783 C C . HIS A 1 94 ? -1.766 14.286 -3.452 1.00 64.75 94 HIS A C 1
ATOM 785 O O . HIS A 1 94 ? -2.754 13.612 -3.715 1.00 64.75 94 HIS A O 1
ATOM 791 N N . ASP A 1 95 ? -1.301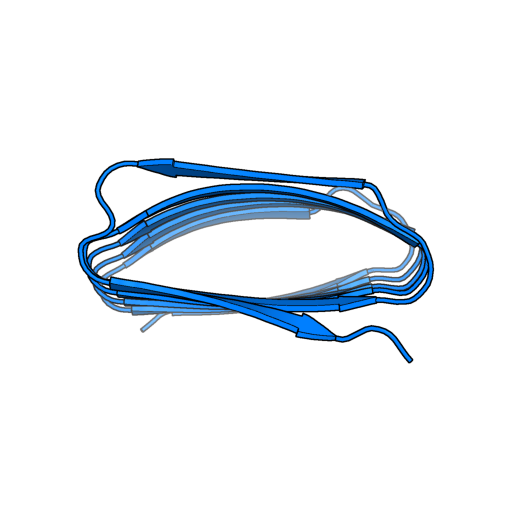 14.366 -2.210 1.00 64.94 95 ASP A N 1
ATOM 792 C CA . ASP A 1 95 ? -1.869 13.556 -1.132 1.00 64.94 95 ASP A CA 1
ATOM 793 C C . ASP A 1 95 ? -2.866 14.339 -0.275 1.00 64.94 95 ASP A C 1
ATOM 795 O O . ASP A 1 95 ? -2.548 15.397 0.288 1.00 64.94 95 ASP A O 1
ATOM 799 N N . GLN A 1 96 ? -4.033 13.751 -0.031 1.00 64.38 96 GLN A N 1
ATOM 800 C CA . GLN A 1 96 ? -5.005 14.220 0.951 1.00 64.38 96 GLN A CA 1
ATOM 801 C C . GLN A 1 96 ? -5.164 13.222 2.102 1.00 64.38 96 GLN A C 1
ATOM 803 O O . GLN A 1 96 ? -5.928 12.260 2.055 1.00 64.38 96 GLN A O 1
ATOM 808 N N . LEU A 1 97 ? -4.504 13.523 3.220 1.00 61.34 97 LEU A N 1
ATOM 809 C CA . LEU A 1 97 ? -4.673 12.790 4.475 1.00 61.34 97 LEU A CA 1
ATOM 810 C C . LEU A 1 97 ? -5.801 13.394 5.312 1.00 61.34 97 LEU A C 1
ATOM 812 O O . LEU A 1 97 ? -5.743 14.558 5.711 1.00 61.34 97 LEU A O 1
ATOM 816 N N . LYS A 1 98 ? -6.809 12.586 5.647 1.00 58.34 98 LYS A N 1
ATOM 817 C CA . LYS A 1 98 ? -7.901 12.973 6.552 1.00 58.34 98 LYS A CA 1
ATOM 818 C C . LYS A 1 98 ? -7.926 12.032 7.754 1.00 58.34 98 LYS A C 1
ATOM 820 O O . LYS A 1 98 ? -8.095 10.837 7.593 1.00 58.34 98 LYS A O 1
ATOM 825 N N . PHE A 1 99 ? -7.841 12.576 8.970 1.00 51.53 99 PHE A N 1
ATOM 826 C CA . PHE A 1 99 ? -7.879 11.819 10.239 1.00 51.53 99 PHE A CA 1
ATOM 827 C C . PHE A 1 99 ? -6.673 10.902 10.525 1.00 51.53 99 PHE A C 1
ATOM 829 O O . PHE A 1 99 ? -6.860 9.843 11.108 1.00 51.53 99 PHE A O 1
ATOM 836 N N . CYS A 1 100 ? -5.447 11.327 10.195 1.00 52.94 100 CYS A N 1
ATOM 837 C CA . CYS A 1 100 ? -4.234 10.600 10.583 1.00 52.94 100 CYS A CA 1
ATOM 838 C C . CYS A 1 100 ? -3.585 11.162 11.853 1.00 52.94 100 CYS A C 1
ATOM 840 O O . CYS A 1 100 ? -3.193 12.327 11.894 1.00 52.94 100 CYS A O 1
ATOM 842 N N . VAL A 1 101 ? -3.474 10.324 12.892 1.00 50.97 101 VAL A N 1
ATOM 843 C CA . VAL A 1 101 ? -2.854 10.662 14.187 1.00 50.97 101 VAL A CA 1
ATOM 844 C C . VAL A 1 101 ? -1.328 10.590 14.092 1.00 50.97 101 VAL A C 1
ATOM 846 O O . VAL A 1 101 ? -0.617 11.306 14.794 1.00 50.97 101 VAL A O 1
ATOM 849 N N . THR A 1 102 ? -0.790 9.739 13.216 1.00 53.97 102 THR A N 1
ATOM 850 C CA . THR A 1 102 ? 0.653 9.644 12.962 1.00 53.97 102 THR A CA 1
ATOM 851 C C . THR A 1 102 ? 0.893 9.315 11.497 1.00 53.97 102 THR A C 1
ATOM 853 O O . THR A 1 102 ? 0.722 8.170 11.084 1.00 53.97 102 THR A O 1
ATOM 856 N N . CYS A 1 103 ? 1.295 10.330 10.728 1.00 52.84 103 CYS A N 1
ATOM 857 C CA . CYS A 1 103 ? 1.661 10.190 9.325 1.00 52.84 103 CYS A CA 1
ATOM 858 C C . CYS A 1 103 ? 3.164 10.415 9.164 1.00 52.84 103 CYS A C 1
ATOM 860 O O . CYS A 1 103 ? 3.669 11.483 9.513 1.00 52.84 103 CYS A O 1
ATOM 862 N N . ARG A 1 104 ? 3.882 9.431 8.614 1.00 56.88 104 ARG A N 1
ATOM 863 C CA . ARG A 1 104 ? 5.278 9.611 8.190 1.00 56.88 104 ARG A CA 1
ATOM 864 C C . ARG A 1 104 ? 5.353 9.447 6.683 1.00 56.88 104 ARG A C 1
ATOM 866 O O . ARG A 1 104 ? 5.178 8.334 6.195 1.00 56.88 104 ARG A O 1
ATOM 873 N N . LYS A 1 105 ? 5.607 10.561 6.001 1.00 59.94 105 LYS A N 1
ATOM 874 C CA . LYS A 1 105 ? 5.944 10.591 4.581 1.00 59.94 105 LYS A CA 1
ATOM 875 C C . LYS A 1 105 ? 7.454 10.611 4.426 1.00 59.94 105 LYS A C 1
ATOM 877 O O . LYS A 1 105 ? 8.135 11.344 5.145 1.00 59.94 105 LYS A O 1
ATOM 882 N N . CYS A 1 106 ? 7.957 9.793 3.522 1.00 53.81 106 CYS A N 1
ATOM 883 C CA . CYS A 1 106 ? 9.351 9.784 3.116 1.00 53.81 106 CYS A CA 1
ATOM 884 C C . CYS A 1 106 ? 9.343 9.844 1.591 1.00 53.81 106 CYS A C 1
ATOM 886 O O . CYS A 1 106 ? 8.805 8.936 0.972 1.00 53.81 106 CYS A O 1
ATOM 888 N N . VAL A 1 107 ? 9.875 10.936 1.045 1.00 58.31 107 VAL A N 1
ATOM 889 C CA . VAL A 1 107 ? 10.071 11.125 -0.394 1.00 58.31 107 VAL A CA 1
ATOM 890 C C . VAL A 1 107 ? 11.567 10.958 -0.641 1.00 58.31 107 VAL A C 1
ATOM 892 O O . VAL A 1 107 ? 12.358 11.682 -0.024 1.00 58.31 107 VAL A O 1
ATOM 895 N N . GLY A 1 108 ? 11.951 9.950 -1.420 1.00 51.56 108 GLY A N 1
ATOM 896 C CA . GLY A 1 108 ? 13.310 9.774 -1.929 1.00 51.56 108 GLY A CA 1
ATOM 897 C C . GLY A 1 108 ? 13.446 10.487 -3.271 1.00 51.56 108 GLY A C 1
ATOM 898 O O . GLY A 1 108 ? 12.567 10.345 -4.105 1.00 51.56 108 GLY A O 1
ATOM 899 N N . HIS A 1 109 ? 14.506 11.280 -3.431 1.00 44.16 109 HIS A N 1
ATOM 900 C CA . HIS A 1 109 ? 14.990 11.776 -4.724 1.00 44.16 109 HIS A CA 1
ATOM 901 C C . HIS A 1 109 ? 16.384 11.169 -4.914 1.00 44.16 109 HIS A C 1
ATOM 903 O O . HIS A 1 109 ? 17.188 11.266 -3.971 1.00 44.16 109 HIS A O 1
ATOM 909 N N . TRP A 1 110 ? 16.663 10.570 -6.070 1.00 44.06 110 TRP A N 1
ATOM 910 C CA . TRP A 1 110 ? 18.004 10.118 -6.454 1.00 44.06 110 TRP A CA 1
ATOM 911 C C . TRP A 1 110 ? 18.740 11.159 -7.305 1.00 44.06 110 TRP A C 1
ATOM 913 O O . TRP A 1 110 ? 18.079 11.971 -7.985 1.00 44.06 110 TRP A O 1
#

Secondary structure (DSSP, 8-state):
-EEEEEEESSS-EEEEEEEEEEEEEEEEEEEEEEEEEEEEEEEEEEEEEEEEEEEEEEEEEEEEEEEEEEEEEEEEEEEEEEEEEEEEEEEEE--EE-S-SEEEEEEE--

pLDDT: mean 72.85, std 10.47, range [44.06, 87.06]

Organism: Nematostella vectensis (NCBI:txid45351)

Foldseek 3Di:
DEEEEEEEEEDEAEDDDDEQEYEYEYEYEAYEYEYAYAHQEYEYEYEYEHYEYEYAYAYQEYEYEYAYEHYEYEAHDNYQAYEYEAEYEDDDYHYDYDNYPYYDYDYDYD